Protein AF-A0A845PQ12-F1 (afdb_monomer_lite)

Organism: NCBI:txid2681556

Sequence (55 aa):
MTKYITVAKSWQELNKWQLEEIVNLLLHYDEKSFHRSFNRMILILFQKKKTFGAH

Structure (mmCIF, N/CA/C/O backbone):
data_AF-A0A845PQ12-F1
#
_entry.id   AF-A0A845PQ12-F1
#
loop_
_atom_site.group_PDB
_atom_site.id
_atom_site.type_symbol
_atom_site.label_atom_id
_atom_site.label_alt_id
_atom_site.label_comp_id
_atom_site.label_asym_id
_atom_site.label_entity_id
_atom_site.label_seq_id
_atom_site.pdbx_PDB_ins_code
_atom_site.Cartn_x
_atom_site.Cartn_y
_atom_site.Cartn_z
_atom_site.occupancy
_atom_site.B_iso_or_equiv
_atom_site.auth_seq_id
_atom_site.auth_comp_id
_atom_site.auth_asym_id
_atom_site.auth_atom_id
_atom_site.pdbx_PDB_model_num
ATOM 1 N N . MET A 1 1 ? -14.639 -19.104 12.877 1.00 41.12 1 MET A N 1
ATOM 2 C CA . MET A 1 1 ? -14.702 -17.625 12.869 1.00 41.12 1 MET A CA 1
ATOM 3 C C . MET A 1 1 ? -13.999 -17.103 11.628 1.00 41.12 1 MET A C 1
ATOM 5 O O . MET A 1 1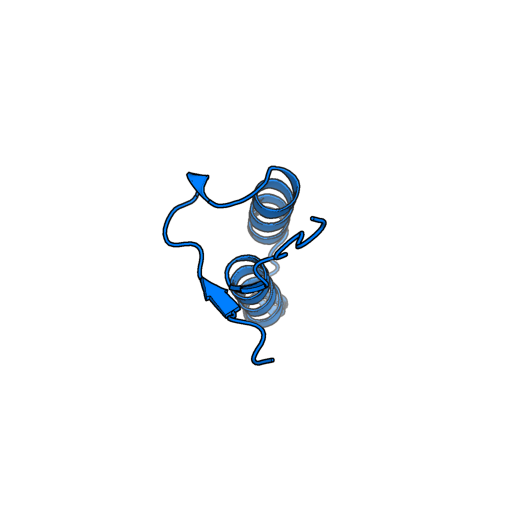 ? -12.781 -17.219 11.526 1.00 41.12 1 MET A O 1
ATOM 9 N N . THR A 1 2 ? -14.759 -16.605 10.656 1.00 47.28 2 THR A N 1
ATOM 10 C CA . THR A 1 2 ? -14.234 -16.066 9.395 1.00 47.28 2 THR A CA 1
ATOM 11 C C . THR A 1 2 ? -13.408 -14.818 9.700 1.00 47.28 2 THR A C 1
ATOM 13 O O . THR A 1 2 ? -13.935 -13.823 10.189 1.00 47.28 2 THR A O 1
ATOM 16 N N . LYS A 1 3 ? -12.088 -14.885 9.487 1.00 56.94 3 LYS A N 1
ATOM 17 C CA . LYS A 1 3 ? -11.189 -13.730 9.617 1.00 56.94 3 LYS A CA 1
ATOM 18 C C . LYS A 1 3 ? -11.585 -12.735 8.528 1.00 56.94 3 LYS A C 1
ATOM 20 O O . LYS A 1 3 ? -11.243 -12.956 7.371 1.00 56.94 3 LYS A O 1
ATOM 25 N N . TYR A 1 4 ? -12.337 -11.695 8.882 1.00 71.31 4 TYR A N 1
ATOM 26 C CA . TYR A 1 4 ? -12.723 -10.643 7.945 1.00 71.31 4 TYR A CA 1
ATOM 27 C C . TYR A 1 4 ? -11.452 -9.969 7.421 1.00 71.31 4 TYR A C 1
ATOM 29 O O . TYR A 1 4 ? -10.739 -9.289 8.163 1.00 71.31 4 TYR A O 1
ATOM 37 N N . ILE A 1 5 ? -11.130 -10.231 6.156 1.00 71.38 5 ILE A N 1
ATOM 38 C CA . ILE A 1 5 ? -10.102 -9.488 5.439 1.00 71.38 5 ILE A CA 1
ATOM 39 C C . ILE A 1 5 ? -10.705 -8.119 5.137 1.00 71.38 5 ILE A C 1
ATOM 41 O O . ILE A 1 5 ? -11.801 -8.027 4.585 1.00 71.38 5 ILE A O 1
ATO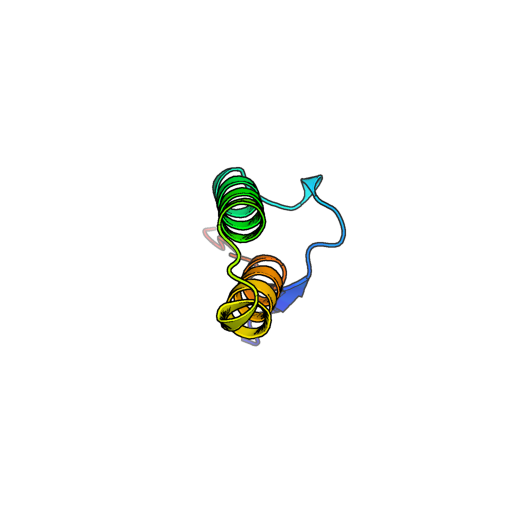M 45 N N . THR A 1 6 ? -10.013 -7.064 5.542 1.00 79.06 6 THR A N 1
ATOM 46 C CA . THR A 1 6 ? -10.401 -5.678 5.295 1.00 79.06 6 THR A CA 1
ATOM 47 C C . THR A 1 6 ? -9.393 -5.059 4.347 1.00 79.06 6 THR A C 1
ATOM 49 O O . THR A 1 6 ? -8.191 -5.211 4.540 1.00 79.06 6 THR A O 1
ATOM 52 N N . VAL A 1 7 ? -9.873 -4.362 3.325 1.00 81.81 7 VAL A N 1
ATOM 53 C CA . VAL A 1 7 ? -9.008 -3.631 2.396 1.00 81.81 7 VAL A CA 1
ATOM 54 C C . VAL A 1 7 ? -8.917 -2.191 2.871 1.00 81.81 7 VAL A C 1
ATOM 56 O O . VAL A 1 7 ? -9.957 -1.576 3.114 1.00 81.81 7 VAL A O 1
ATOM 59 N N . ALA A 1 8 ? -7.693 -1.680 3.005 1.00 84.56 8 ALA A N 1
ATOM 60 C CA . ALA A 1 8 ? -7.468 -0.277 3.322 1.00 84.56 8 ALA A CA 1
ATOM 61 C C . ALA A 1 8 ? -8.066 0.607 2.216 1.00 84.56 8 ALA A C 1
ATOM 63 O O . ALA A 1 8 ? -7.726 0.451 1.040 1.00 84.56 8 ALA A O 1
ATOM 64 N N . LYS A 1 9 ? -8.970 1.518 2.581 1.00 83.81 9 LYS A N 1
ATOM 65 C CA . LYS A 1 9 ? -9.634 2.435 1.635 1.00 83.81 9 LYS A CA 1
ATOM 66 C C . LYS A 1 9 ? -8.893 3.757 1.474 1.00 83.81 9 LYS A C 1
ATOM 68 O O . LYS A 1 9 ? -9.148 4.488 0.520 1.00 83.81 9 LYS A O 1
ATOM 73 N N . SER A 1 10 ? -7.986 4.067 2.395 1.00 86.69 10 SER A N 1
ATOM 74 C CA . SER A 1 10 ? -7.134 5.250 2.345 1.00 86.69 10 SER A CA 1
ATOM 75 C C . SER A 1 10 ? -5.749 4.955 2.920 1.00 86.69 10 SER A C 1
ATOM 77 O O . SER A 1 10 ? -5.560 4.026 3.706 1.00 86.69 10 SER A O 1
ATOM 79 N N . TRP A 1 11 ? -4.769 5.789 2.562 1.00 84.44 11 TRP A N 1
ATOM 80 C CA . TRP A 1 11 ? -3.404 5.711 3.094 1.00 84.44 11 TRP A CA 1
ATOM 81 C C . TRP A 1 11 ? -3.340 5.876 4.620 1.00 84.44 11 TRP A C 1
ATOM 83 O O . TRP A 1 11 ? -2.416 5.376 5.250 1.00 84.44 11 TRP A O 1
ATOM 93 N N . GLN A 1 12 ? -4.330 6.543 5.219 1.00 87.88 12 GLN A N 1
ATOM 94 C CA . GLN A 1 12 ? -4.416 6.787 6.664 1.00 87.88 12 GLN A CA 1
ATOM 95 C C . GLN A 1 12 ? -4.781 5.522 7.456 1.00 87.88 12 GLN A C 1
ATOM 97 O O . GLN A 1 12 ? -4.529 5.457 8.655 1.00 87.88 12 GLN A O 1
ATOM 102 N N . GLU A 1 13 ? -5.363 4.514 6.799 1.00 85.38 13 GLU A N 1
ATOM 103 C CA . GLU A 1 13 ? -5.681 3.212 7.402 1.00 85.38 13 GLU A CA 1
ATOM 104 C C . GLU A 1 13 ? -4.464 2.265 7.435 1.00 85.38 13 GLU A C 1
ATOM 106 O O . GLU A 1 13 ? -4.532 1.162 7.987 1.00 85.38 13 GLU A O 1
ATOM 111 N N . LEU A 1 14 ? -3.340 2.673 6.839 1.00 86.19 14 LEU A N 1
ATOM 112 C CA . LEU A 1 14 ? -2.093 1.920 6.843 1.00 86.19 14 LEU A CA 1
ATOM 113 C C . LEU A 1 14 ? -1.213 2.341 8.019 1.00 86.19 14 LEU A C 1
ATOM 115 O O . LEU A 1 14 ? -1.066 3.521 8.331 1.00 86.19 14 LEU A O 1
ATOM 119 N N . ASN A 1 15 ? -0.577 1.362 8.656 1.00 88.06 15 ASN A N 1
ATOM 120 C CA . ASN A 1 15 ? 0.441 1.653 9.655 1.00 88.06 15 ASN A CA 1
ATOM 121 C C . ASN A 1 15 ? 1.759 2.099 8.994 1.00 88.06 15 ASN A C 1
ATOM 123 O O . ASN A 1 15 ? 1.979 1.918 7.794 1.00 88.06 15 ASN A O 1
ATOM 127 N N . LYS A 1 16 ? 2.666 2.649 9.809 1.00 87.06 16 LYS A N 1
ATOM 128 C CA . LYS A 1 16 ? 3.959 3.176 9.352 1.00 87.06 16 LYS A CA 1
ATOM 129 C C . LYS A 1 16 ? 4.774 2.157 8.547 1.00 87.06 16 LYS A C 1
ATOM 131 O O . LYS A 1 16 ? 5.257 2.494 7.476 1.00 87.06 16 LYS A O 1
ATOM 136 N N . TRP A 1 17 ? 4.864 0.912 9.014 1.00 88.88 17 TRP A N 1
ATOM 137 C CA . TRP A 1 17 ? 5.609 -0.140 8.318 1.00 88.88 17 TRP A CA 1
ATOM 138 C C . TRP A 1 17 ? 4.998 -0.478 6.949 1.00 88.88 17 TRP A C 1
ATOM 140 O O . TRP A 1 17 ? 5.722 -0.668 5.979 1.00 88.88 17 TRP A O 1
ATOM 150 N N . GLN A 1 18 ? 3.666 -0.515 6.840 1.00 88.56 18 GLN A N 1
ATOM 151 C CA . GLN A 1 18 ? 2.982 -0.762 5.565 1.00 88.56 18 GLN A CA 1
ATOM 152 C C . GLN A 1 18 ? 3.251 0.356 4.556 1.00 88.56 18 GLN A C 1
ATOM 154 O O . GLN A 1 18 ? 3.472 0.077 3.380 1.00 88.56 18 GLN A O 1
ATOM 159 N N . LEU A 1 19 ? 3.245 1.609 5.016 1.00 89.19 19 LEU A N 1
ATOM 160 C CA . LEU A 1 19 ? 3.590 2.762 4.186 1.00 89.19 19 LEU A CA 1
ATOM 161 C C . LEU A 1 19 ? 5.052 2.697 3.730 1.00 89.19 19 LEU A C 1
ATOM 163 O O . LEU A 1 19 ? 5.321 2.853 2.542 1.00 89.19 19 LEU A O 1
ATOM 167 N N . GLU A 1 20 ? 5.979 2.410 4.646 1.00 89.88 20 GLU A N 1
ATOM 168 C CA . GLU A 1 20 ? 7.406 2.256 4.340 1.00 89.88 20 GLU A CA 1
ATOM 169 C C . GLU A 1 20 ? 7.658 1.130 3.330 1.00 89.88 20 GLU A C 1
ATOM 171 O O . GLU A 1 20 ? 8.393 1.334 2.367 1.00 89.88 20 GLU A O 1
ATOM 176 N N . GLU A 1 21 ? 7.001 -0.024 3.477 1.00 88.50 21 GLU A N 1
ATOM 177 C CA . GLU A 1 21 ? 7.121 -1.127 2.517 1.00 88.50 21 GLU A CA 1
ATOM 178 C C . GLU A 1 21 ? 6.552 -0.768 1.141 1.00 88.50 21 GLU A C 1
ATOM 180 O O . GLU A 1 21 ? 7.152 -1.119 0.128 1.00 88.50 21 GLU A O 1
ATOM 185 N N . ILE A 1 22 ? 5.425 -0.054 1.070 1.00 88.25 22 ILE A N 1
ATOM 186 C CA . ILE A 1 22 ? 4.869 0.389 -0.217 1.00 88.25 22 ILE A CA 1
ATOM 187 C C . ILE A 1 22 ? 5.826 1.363 -0.913 1.00 88.25 22 ILE A C 1
ATOM 189 O O . ILE A 1 22 ? 6.080 1.216 -2.109 1.00 88.25 22 ILE A O 1
ATOM 193 N N . VAL A 1 23 ? 6.391 2.320 -0.173 1.00 89.44 23 VAL A N 1
ATOM 194 C CA . VAL A 1 23 ? 7.394 3.255 -0.706 1.00 89.44 23 VAL A CA 1
ATOM 195 C C . VAL A 1 23 ? 8.641 2.500 -1.167 1.00 89.44 23 VAL A C 1
ATOM 197 O O . VAL A 1 23 ? 9.129 2.739 -2.269 1.00 89.44 23 VAL A O 1
ATOM 200 N N . ASN A 1 24 ? 9.124 1.545 -0.375 1.00 89.19 24 ASN A N 1
ATOM 201 C CA . ASN A 1 24 ? 10.283 0.726 -0.715 1.00 89.19 24 ASN A CA 1
ATOM 202 C C . ASN A 1 24 ? 10.060 -0.082 -2.005 1.00 89.19 24 ASN A C 1
ATOM 204 O O . ASN A 1 24 ? 10.938 -0.123 -2.868 1.00 89.19 24 ASN A O 1
ATOM 208 N N . LEU A 1 25 ? 8.872 -0.675 -2.164 1.00 88.12 25 LEU A N 1
ATOM 209 C CA . LEU A 1 25 ? 8.482 -1.416 -3.366 1.00 88.12 25 LEU A CA 1
ATOM 210 C C . LEU A 1 25 ? 8.376 -0.519 -4.598 1.00 88.12 25 LEU A C 1
ATOM 212 O O . LEU A 1 25 ? 8.723 -0.972 -5.685 1.00 88.12 25 LEU A O 1
ATOM 216 N N . LEU A 1 26 ? 7.916 0.724 -4.437 1.00 84.25 26 LEU A N 1
ATOM 217 C CA . LEU A 1 26 ? 7.833 1.699 -5.523 1.00 84.25 26 LEU A CA 1
ATOM 218 C C . LEU A 1 26 ? 9.217 2.213 -5.941 1.00 84.25 26 LEU A C 1
ATOM 220 O O . LEU A 1 26 ? 9.461 2.400 -7.124 1.00 84.25 26 LEU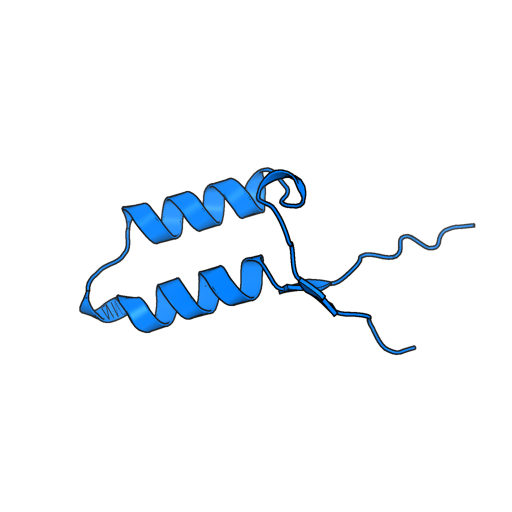 A O 1
ATOM 224 N N . LEU A 1 27 ? 10.125 2.451 -4.995 1.00 86.50 27 LEU A N 1
ATOM 225 C CA . LEU A 1 27 ? 11.453 2.998 -5.296 1.00 86.50 27 LEU A CA 1
ATOM 226 C C . LEU A 1 27 ? 12.411 1.964 -5.897 1.00 86.50 27 LEU A C 1
ATOM 228 O O . LEU A 1 27 ? 13.296 2.328 -6.664 1.00 86.50 27 LEU A O 1
ATOM 232 N N . HIS A 1 28 ? 12.230 0.685 -5.564 1.00 83.75 28 HIS A N 1
ATOM 233 C CA . HIS A 1 28 ? 13.109 -0.401 -6.004 1.00 83.75 28 HIS A CA 1
ATOM 234 C C . HIS A 1 28 ? 12.435 -1.349 -7.000 1.00 83.75 28 HIS A C 1
ATOM 236 O O . HIS A 1 28 ? 12.880 -2.490 -7.161 1.00 83.75 28 HIS A O 1
ATOM 242 N N . TYR A 1 29 ? 11.342 -0.929 -7.648 1.00 79.19 29 TYR A N 1
ATOM 243 C CA . TYR A 1 29 ? 10.740 -1.765 -8.678 1.00 79.19 29 TYR A CA 1
ATOM 244 C C . TYR A 1 29 ? 11.667 -1.815 -9.900 1.00 79.19 29 TYR A C 1
ATOM 246 O O . TYR A 1 29 ? 12.008 -0.801 -10.498 1.00 79.19 29 TYR A O 1
ATOM 254 N N . ASP A 1 30 ? 12.088 -3.025 -10.253 1.00 75.88 30 ASP A N 1
ATOM 255 C CA . ASP A 1 30 ? 12.638 -3.334 -11.568 1.00 75.88 30 ASP A CA 1
ATOM 256 C C . ASP A 1 30 ? 11.467 -3.702 -12.488 1.00 75.88 30 ASP A C 1
ATOM 258 O O . ASP A 1 30 ? 10.531 -4.387 -12.059 1.00 75.88 30 ASP A O 1
ATOM 262 N N . GLU A 1 31 ? 11.503 -3.279 -13.748 1.00 77.38 31 GLU A N 1
ATOM 263 C CA . GLU A 1 31 ? 10.437 -3.512 -14.730 1.00 77.38 31 GLU A CA 1
ATOM 264 C C . GLU A 1 31 ? 10.145 -5.016 -14.885 1.00 77.38 31 GLU A C 1
ATOM 266 O O . GLU A 1 31 ? 8.990 -5.446 -14.923 1.00 77.38 31 GLU A O 1
ATOM 271 N N . LYS A 1 32 ? 11.191 -5.851 -14.809 1.00 81.88 32 LYS A N 1
ATOM 272 C CA . LYS A 1 32 ? 11.084 -7.324 -14.821 1.00 81.88 32 LYS A CA 1
ATOM 273 C C . LYS A 1 32 ? 10.380 -7.899 -13.591 1.00 81.88 32 LYS A C 1
ATOM 275 O O . LYS A 1 32 ? 9.869 -9.017 -13.627 1.00 81.88 32 LYS A O 1
ATOM 280 N N . SER A 1 33 ? 10.363 -7.146 -12.496 1.00 77.00 33 SER A N 1
ATOM 281 C CA . SER A 1 33 ? 9.818 -7.545 -11.196 1.00 77.00 33 SER A CA 1
ATOM 282 C C . SER A 1 33 ? 8.488 -6.862 -10.874 1.00 77.00 33 SER A C 1
ATOM 284 O O . SER A 1 33 ? 7.926 -7.115 -9.804 1.00 77.00 33 SER A O 1
ATOM 286 N N . PHE A 1 34 ? 7.955 -6.045 -11.791 1.00 80.69 34 PHE A N 1
ATOM 287 C CA . PHE A 1 34 ? 6.762 -5.227 -11.575 1.00 80.69 34 PHE A CA 1
ATOM 288 C C . PHE A 1 34 ? 5.587 -6.036 -11.018 1.00 80.69 34 PHE A C 1
ATOM 290 O O . PHE A 1 34 ? 5.041 -5.691 -9.972 1.00 80.69 34 PHE A O 1
ATOM 297 N N . HIS A 1 35 ? 5.254 -7.174 -11.637 1.00 84.50 35 HIS A N 1
ATOM 298 C CA . HIS A 1 35 ? 4.162 -8.039 -11.177 1.00 84.50 35 HIS A CA 1
ATOM 299 C C . HIS A 1 35 ? 4.342 -8.508 -9.729 1.00 84.50 35 HIS A C 1
ATOM 301 O O . HIS A 1 35 ? 3.375 -8.603 -8.973 1.00 84.50 35 HIS A O 1
ATOM 307 N N . ARG A 1 36 ? 5.582 -8.790 -9.318 1.00 84.44 36 ARG A N 1
ATOM 308 C CA . ARG A 1 36 ? 5.888 -9.254 -7.964 1.00 84.44 36 ARG A CA 1
ATOM 309 C C . ARG A 1 36 ? 5.739 -8.128 -6.947 1.00 84.44 36 ARG A C 1
ATOM 311 O O . ARG A 1 36 ? 5.126 -8.341 -5.901 1.00 84.44 36 ARG A O 1
ATOM 318 N N . SER A 1 37 ? 6.264 -6.946 -7.264 1.00 84.19 37 SER A N 1
ATOM 319 C CA . SER A 1 37 ? 6.151 -5.759 -6.413 1.00 84.19 37 SER A CA 1
ATOM 320 C C . SER A 1 37 ? 4.701 -5.296 -6.295 1.00 84.19 37 SER A C 1
ATOM 322 O O . SER A 1 37 ? 4.223 -5.054 -5.188 1.00 84.19 37 SER A O 1
ATOM 324 N N . PHE A 1 38 ? 3.964 -5.297 -7.405 1.00 85.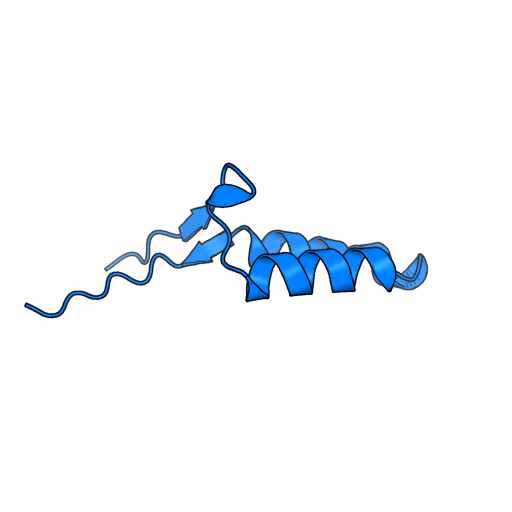06 38 PHE A N 1
ATOM 325 C CA . PHE A 1 38 ? 2.550 -4.940 -7.449 1.00 85.06 38 PHE A CA 1
ATOM 326 C C . PHE A 1 38 ? 1.681 -5.911 -6.639 1.00 85.06 38 PHE A C 1
ATOM 328 O O . PHE A 1 38 ? 0.900 -5.483 -5.791 1.00 85.06 38 PHE A O 1
ATOM 335 N N . ASN A 1 39 ? 1.876 -7.226 -6.797 1.00 86.75 39 ASN A N 1
ATOM 336 C CA . ASN A 1 39 ? 1.174 -8.224 -5.982 1.00 86.75 39 ASN A CA 1
ATOM 337 C C . ASN A 1 39 ? 1.477 -8.063 -4.486 1.00 86.75 39 ASN A C 1
ATOM 339 O O . ASN A 1 39 ? 0.593 -8.244 -3.648 1.00 86.75 39 ASN A O 1
ATOM 343 N N . ARG A 1 40 ? 2.711 -7.692 -4.129 1.00 85.44 40 ARG A N 1
ATOM 344 C CA . ARG A 1 40 ? 3.087 -7.445 -2.734 1.00 85.44 40 ARG A CA 1
ATOM 345 C C . ARG A 1 40 ? 2.447 -6.170 -2.181 1.00 85.44 40 ARG A C 1
ATOM 347 O O . ARG A 1 40 ? 1.956 -6.208 -1.057 1.00 85.44 40 ARG A O 1
ATOM 354 N N . MET A 1 41 ? 2.362 -5.097 -2.971 1.00 85.56 41 MET A N 1
ATOM 355 C CA . MET A 1 41 ? 1.595 -3.897 -2.608 1.00 85.56 41 MET A CA 1
ATOM 356 C C . MET A 1 41 ? 0.122 -4.235 -2.364 1.00 85.56 41 MET A C 1
ATOM 358 O O . MET A 1 41 ? -0.424 -3.835 -1.338 1.00 85.56 41 MET A O 1
ATOM 362 N N . ILE A 1 42 ? -0.502 -5.032 -3.241 1.00 84.94 42 ILE A N 1
ATOM 363 C CA . ILE A 1 42 ? -1.878 -5.512 -3.046 1.00 84.94 42 ILE A CA 1
ATOM 364 C C . ILE A 1 42 ? -1.988 -6.229 -1.697 1.00 84.94 42 ILE A C 1
ATOM 366 O O . ILE A 1 42 ? -2.804 -5.842 -0.871 1.00 84.94 42 ILE A O 1
ATOM 370 N N . LEU A 1 43 ? -1.134 -7.209 -1.404 1.00 85.19 43 LEU A N 1
ATOM 371 C CA . LEU A 1 43 ? -1.198 -7.942 -0.132 1.00 85.19 43 LEU A CA 1
ATOM 372 C C . LEU A 1 43 ? -1.043 -7.048 1.109 1.00 85.19 43 LEU A C 1
ATOM 374 O O . LEU A 1 43 ? -1.637 -7.347 2.142 1.00 85.19 43 LEU A O 1
ATOM 378 N N . ILE A 1 44 ? -0.292 -5.948 1.015 1.00 85.50 44 ILE A N 1
ATOM 379 C CA . ILE A 1 44 ? -0.156 -4.970 2.105 1.00 85.50 44 ILE A CA 1
ATOM 380 C C . ILE A 1 44 ? -1.477 -4.223 2.358 1.00 85.50 44 ILE A C 1
ATOM 382 O O . ILE A 1 44 ? -1.811 -3.955 3.517 1.00 85.50 44 ILE A O 1
ATOM 386 N N . LEU A 1 45 ? -2.239 -3.923 1.300 1.00 82.81 45 LEU A N 1
ATOM 387 C CA . LEU A 1 45 ? -3.556 -3.278 1.389 1.00 82.81 45 LEU A CA 1
ATOM 388 C C . LEU A 1 45 ? -4.631 -4.216 1.959 1.00 82.81 45 LEU A C 1
ATOM 390 O O . LEU A 1 45 ? -5.563 -3.752 2.620 1.00 82.81 45 LEU A O 1
ATOM 394 N N . PHE A 1 46 ? -4.509 -5.526 1.728 1.00 80.38 46 PHE A N 1
ATOM 395 C CA . PHE A 1 46 ? -5.412 -6.544 2.272 1.00 80.38 46 PHE A CA 1
ATOM 396 C C . PHE A 1 46 ? -5.020 -6.888 3.715 1.00 80.38 46 PHE A C 1
ATOM 398 O O . PHE A 1 46 ? -4.306 -7.850 4.006 1.00 80.38 46 PHE A O 1
ATOM 405 N N . GLN A 1 47 ? -5.523 -6.096 4.654 1.00 68.62 47 GLN A N 1
ATOM 406 C CA . GLN A 1 47 ? -5.266 -6.271 6.074 1.00 68.62 47 GLN A CA 1
ATOM 407 C C . GLN A 1 47 ? -6.127 -7.398 6.659 1.00 68.62 47 GLN A C 1
ATOM 409 O O . GLN A 1 47 ? -7.340 -7.471 6.453 1.00 68.62 47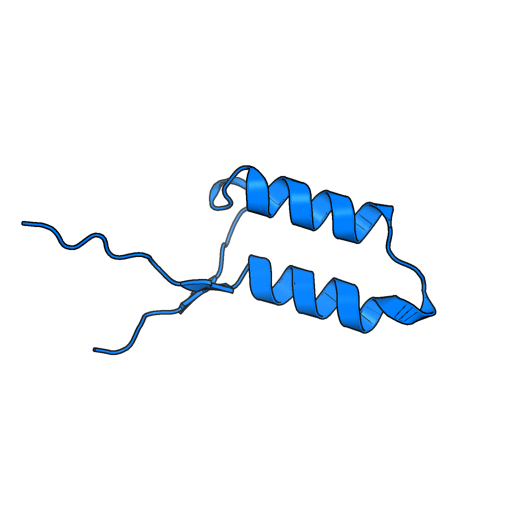 GLN A O 1
ATOM 414 N N . LYS A 1 48 ? -5.532 -8.261 7.488 1.00 63.00 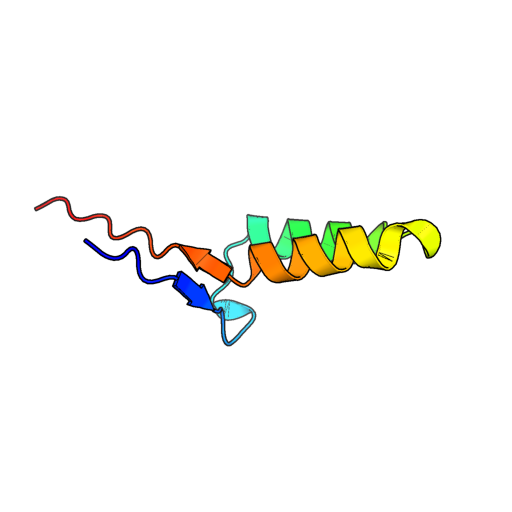48 LYS A N 1
ATOM 415 C CA . LYS A 1 48 ? -6.325 -9.013 8.469 1.00 63.00 48 LYS A CA 1
ATOM 416 C C . LYS A 1 48 ? -6.652 -8.058 9.607 1.00 63.00 48 LYS A C 1
ATOM 418 O O . LYS A 1 48 ? -5.726 -7.595 10.273 1.00 63.00 48 LYS A O 1
ATOM 423 N N . LYS A 1 49 ? -7.937 -7.821 9.891 1.00 56.31 49 LYS A N 1
ATOM 424 C CA . LYS A 1 49 ? -8.324 -7.190 11.158 1.00 56.31 49 LYS A CA 1
ATOM 425 C C . LYS A 1 49 ? -7.762 -8.048 12.297 1.00 56.31 49 LYS A C 1
ATOM 427 O O . LYS A 1 49 ? -8.224 -9.168 12.521 1.00 56.31 49 LYS A O 1
ATOM 432 N N . LYS A 1 50 ? -6.741 -7.555 13.006 1.00 51.28 50 LYS A N 1
ATOM 433 C CA . LYS A 1 50 ? -6.393 -8.091 14.324 1.00 51.28 50 LYS A CA 1
ATOM 434 C C . LYS A 1 50 ? -7.500 -7.640 15.266 1.00 51.28 50 LYS A C 1
ATOM 436 O O . LYS A 1 50 ? -7.427 -6.562 15.844 1.00 51.28 50 LYS A O 1
ATOM 441 N N . THR A 1 51 ? -8.544 -8.449 15.401 1.00 46.03 51 THR A N 1
ATOM 442 C CA . THR A 1 51 ? -9.417 -8.352 16.566 1.00 46.03 51 THR A CA 1
ATOM 443 C C . THR A 1 51 ? -8.567 -8.780 17.760 1.00 46.03 51 THR A C 1
ATOM 445 O O . THR A 1 51 ? -8.406 -9.972 18.008 1.00 46.03 51 THR A O 1
ATOM 448 N N . PHE A 1 52 ? -7.952 -7.826 18.461 1.00 46.78 52 PHE A N 1
ATOM 449 C CA . PHE A 1 52 ? -7.504 -8.061 19.831 1.00 46.78 52 PHE A CA 1
ATOM 450 C C . PHE A 1 52 ? -8.768 -8.137 20.690 1.00 46.78 52 PHE A C 1
ATOM 452 O O . PHE A 1 52 ? -9.193 -7.165 21.300 1.00 46.78 52 PHE A O 1
ATOM 459 N N . GLY A 1 53 ? -9.432 -9.292 20.644 1.00 50.75 53 GLY A N 1
ATOM 460 C CA . GLY A 1 53 ? -10.359 -9.686 21.688 1.00 50.75 53 GLY A CA 1
ATOM 461 C C . GLY A 1 53 ? -9.527 -10.164 22.868 1.00 50.75 53 GLY A C 1
ATOM 462 O O . GLY A 1 53 ? -9.104 -11.315 22.884 1.00 50.75 53 GLY A O 1
ATOM 463 N N . ALA A 1 54 ? -9.262 -9.265 23.805 1.00 34.00 54 ALA A N 1
ATOM 464 C CA . ALA A 1 54 ? -8.952 -9.608 25.182 1.00 34.00 54 ALA A CA 1
ATOM 465 C C . ALA A 1 54 ? -9.904 -8.762 26.033 1.00 34.00 54 ALA A C 1
ATOM 467 O O . ALA A 1 54 ? -9.667 -7.576 26.254 1.00 34.00 54 ALA A O 1
ATOM 468 N N . HIS A 1 55 ? -11.050 -9.369 26.345 1.00 34.34 55 HIS A N 1
ATOM 469 C CA . HIS A 1 55 ? -11.777 -9.072 27.573 1.00 34.34 55 HIS A CA 1
ATOM 470 C C . HIS A 1 55 ? -10.928 -9.507 28.766 1.00 34.34 55 HIS A C 1
ATOM 472 O O . HIS A 1 55 ? -10.191 -10.509 28.603 1.00 34.34 55 HIS A O 1
#

Radius of gyration: 13.55 Å; chains: 1; bounding box: 28×24×42 Å

Foldseek 3Di:
DPQDFDFAPDPVPADPVLVVLLVVLVVPDDPVCVVVSVVVNRVSRRDRPPPPPDD

Secondary structure (DSSP, 8-state):
----EEE-SSGGGS-HHHHHHHHHHHHT--GGGHHHHHHHHHHHHEEE-------

pLDDT: mean 76.64, std 15.5, range [34.0, 89.88]